Protein AF-A0A024ULB9-F1 (afdb_monomer_lite)

pLDDT: mean 91.47, std 8.21, range [58.19, 98.38]

Sequence (160 aa):
MYHADKFHLVDGYAPFCKHLFIPNFVGAKLSTAAITNSNRKHLITEYVARTPTELPVLVRYFPVEKVQPQVAAYLDVILYSRTQIQLENAATGKPAEYNETAPWGIIYVKAQDVDYELPMDPITILRNGLGKEEGGSGVPVDKEAYHRSVEYWAHHAVLQ

Structure (mmCIF, N/CA/C/O backbone):
data_AF-A0A024ULB9-F1
#
_entry.id   AF-A0A024ULB9-F1
#
loop_
_atom_site.group_PDB
_atom_site.id
_atom_site.type_symbol
_atom_site.label_atom_id
_atom_site.label_alt_id
_atom_site.label_comp_id
_atom_site.label_asym_id
_atom_site.label_entity_id
_atom_site.label_seq_id
_atom_site.pdbx_PDB_ins_code
_atom_site.Cartn_x
_atom_site.Cartn_y
_atom_site.Cartn_z
_atom_site.occupancy
_atom_site.B_iso_or_equiv
_atom_site.auth_seq_id
_atom_site.auth_comp_id
_atom_site.auth_asym_id
_atom_site.auth_atom_id
_atom_site.pdbx_PDB_model_num
ATOM 1 N N . MET A 1 1 ? 3.938 -23.194 -6.826 1.00 58.53 1 MET A N 1
ATOM 2 C CA . MET A 1 1 ? 2.553 -22.669 -6.859 1.00 58.53 1 MET A CA 1
ATOM 3 C C . MET A 1 1 ? 2.243 -21.999 -8.193 1.00 58.53 1 MET A C 1
ATOM 5 O O . MET A 1 1 ? 1.305 -22.442 -8.833 1.00 58.53 1 MET A O 1
ATOM 9 N N . TYR A 1 2 ? 3.053 -21.037 -8.653 1.00 61.28 2 TYR A N 1
ATOM 10 C CA . TYR A 1 2 ? 2.912 -20.422 -9.986 1.00 61.28 2 TYR A CA 1
ATOM 11 C C . TYR A 1 2 ? 3.103 -21.417 -11.149 1.00 61.28 2 TYR A C 1
ATOM 13 O O . TYR A 1 2 ? 2.227 -21.551 -11.985 1.00 61.28 2 TYR A O 1
ATOM 21 N N . HIS A 1 3 ? 4.163 -22.237 -11.126 1.00 64.56 3 HIS A N 1
ATOM 22 C CA . HIS A 1 3 ? 4.405 -23.291 -12.135 1.00 64.56 3 HIS A CA 1
ATOM 23 C C . HIS A 1 3 ? 3.358 -24.422 -12.182 1.00 64.56 3 HIS A C 1
ATOM 25 O O . HIS A 1 3 ? 3.491 -25.335 -12.986 1.00 64.56 3 HIS A O 1
ATOM 31 N N . ALA A 1 4 ? 2.359 -24.403 -11.295 1.00 69.69 4 ALA A N 1
ATOM 32 C CA . ALA A 1 4 ? 1.248 -25.353 -11.303 1.00 69.69 4 ALA A CA 1
ATOM 33 C C . ALA A 1 4 ? -0.033 -24.742 -11.910 1.00 69.69 4 ALA A C 1
ATOM 35 O O . ALA A 1 4 ? -1.110 -25.279 -11.671 1.00 69.69 4 ALA A O 1
ATOM 36 N N . ASP A 1 5 ? 0.082 -23.593 -12.593 1.00 71.19 5 ASP A N 1
ATOM 37 C CA . ASP A 1 5 ? -1.000 -22.813 -13.219 1.00 71.19 5 ASP A CA 1
ATOM 38 C C . ASP A 1 5 ? -2.172 -22.466 -12.287 1.00 71.19 5 ASP A C 1
ATOM 40 O O . ASP A 1 5 ? -3.293 -22.227 -12.722 1.00 71.19 5 ASP A O 1
ATOM 44 N N . LYS A 1 6 ? -1.918 -22.417 -10.973 1.00 80.50 6 LYS A N 1
ATOM 45 C CA . LYS A 1 6 ? -2.942 -22.081 -9.970 1.00 80.50 6 LYS A CA 1
ATOM 46 C C . LYS A 1 6 ? -3.132 -20.580 -9.758 1.00 80.50 6 LYS A C 1
ATOM 48 O O . LYS A 1 6 ? -4.144 -20.184 -9.196 1.00 80.50 6 LYS A O 1
ATOM 53 N N . PHE A 1 7 ? -2.148 -19.770 -10.141 1.00 86.81 7 PHE A N 1
ATOM 54 C CA . PHE A 1 7 ? -2.133 -18.325 -9.920 1.00 86.81 7 PHE A CA 1
ATOM 55 C C . PHE A 1 7 ? -1.531 -17.641 -11.144 1.00 86.81 7 PHE A C 1
ATOM 57 O O . PHE A 1 7 ? -0.575 -18.158 -11.724 1.00 86.81 7 PHE A O 1
ATOM 64 N N . HIS A 1 8 ? -2.065 -16.479 -11.510 1.00 90.38 8 HIS A N 1
ATOM 65 C CA . HIS A 1 8 ? -1.681 -15.754 -12.719 1.00 90.38 8 HIS A CA 1
ATOM 66 C C . HIS A 1 8 ? -1.163 -14.359 -12.377 1.00 90.38 8 HIS A C 1
ATOM 68 O O . HIS A 1 8 ? -1.547 -13.779 -11.362 1.00 90.38 8 HIS A O 1
ATOM 74 N N . LEU A 1 9 ? -0.291 -13.827 -13.237 1.00 93.88 9 LEU A N 1
ATOM 75 C CA . LEU A 1 9 ? 0.126 -12.432 -13.144 1.00 93.88 9 LEU A CA 1
ATOM 76 C C . LEU A 1 9 ? -1.036 -11.530 -13.555 1.00 93.88 9 LEU A C 1
ATOM 78 O O . LEU A 1 9 ? -1.585 -11.683 -14.645 1.00 93.88 9 LEU A O 1
ATOM 82 N N . VAL A 1 10 ? -1.370 -10.586 -12.685 1.00 95.69 10 VAL A N 1
ATOM 83 C CA . VAL A 1 10 ? -2.356 -9.534 -12.931 1.00 95.69 10 VAL A CA 1
ATOM 84 C C . VAL A 1 10 ? -1.616 -8.244 -13.270 1.00 95.69 10 VAL A C 1
ATOM 86 O O . VAL A 1 10 ? -0.547 -7.969 -12.719 1.00 95.69 10 VAL A O 1
ATOM 89 N N . ASP A 1 11 ? -2.157 -7.467 -14.203 1.00 94.38 11 ASP A N 1
ATOM 90 C CA . ASP A 1 11 ? -1.590 -6.175 -14.587 1.00 94.38 11 ASP A CA 1
ATOM 91 C C . ASP A 1 11 ? -1.682 -5.181 -13.425 1.00 94.38 11 ASP A C 1
ATOM 93 O O . ASP A 1 11 ? -2.751 -5.004 -12.847 1.00 94.38 11 ASP A O 1
ATOM 97 N N . GLY A 1 12 ? -0.558 -4.543 -13.091 1.00 89.19 12 GLY A N 1
ATOM 98 C CA . GLY A 1 12 ? -0.535 -3.409 -12.172 1.00 89.19 12 GLY A CA 1
ATOM 99 C C . GLY A 1 12 ? -0.717 -2.078 -12.903 1.00 89.19 12 GLY A C 1
ATOM 100 O O . GLY A 1 12 ? -1.066 -2.018 -14.082 1.00 89.19 12 GLY A O 1
ATOM 101 N N . TYR A 1 13 ? -0.392 -0.984 -12.216 1.00 80.44 13 TYR A N 1
ATOM 102 C CA . TYR A 1 13 ? -0.595 0.383 -12.721 1.00 80.44 13 TYR A CA 1
ATOM 103 C C . TYR A 1 13 ? 0.219 0.761 -13.980 1.00 80.44 13 TYR A C 1
ATOM 105 O O . TYR A 1 13 ? -0.033 1.802 -14.588 1.00 80.44 13 TYR A O 1
ATOM 113 N N . ALA A 1 14 ? 1.227 -0.032 -14.353 1.00 82.31 14 ALA A N 1
ATOM 114 C CA . ALA A 1 14 ? 2.098 0.216 -15.499 1.00 82.31 14 ALA A CA 1
ATOM 115 C C . ALA A 1 14 ? 2.537 -1.107 -16.153 1.00 82.31 14 ALA A C 1
ATOM 117 O O . ALA A 1 14 ? 2.581 -2.131 -15.471 1.00 82.31 14 ALA A O 1
ATOM 118 N N . PRO A 1 15 ? 2.956 -1.115 -17.436 1.00 89.69 15 PRO A N 1
ATOM 119 C CA . PRO A 1 15 ? 3.352 -2.348 -18.133 1.00 89.69 15 PRO A CA 1
ATOM 120 C C . PRO A 1 15 ? 4.481 -3.137 -17.452 1.00 89.69 15 PRO A C 1
ATOM 122 O O . PRO A 1 15 ? 4.564 -4.356 -17.598 1.00 89.69 15 PRO A O 1
ATOM 125 N N . PHE A 1 16 ? 5.347 -2.446 -16.706 1.00 89.88 16 PHE A N 1
ATOM 126 C CA . PHE A 1 16 ? 6.455 -3.036 -15.958 1.00 89.88 16 PHE A CA 1
ATOM 127 C C . PHE A 1 16 ? 6.074 -3.510 -14.551 1.00 89.88 16 PHE A C 1
ATOM 129 O O . PHE A 1 16 ? 6.975 -3.946 -13.842 1.00 89.88 16 PHE A O 1
ATOM 136 N N . CYS A 1 17 ? 4.811 -3.392 -14.133 1.00 91.88 17 CYS A N 1
ATOM 137 C CA . CYS A 1 17 ? 4.314 -3.765 -12.811 1.00 91.88 17 CYS A CA 1
ATOM 138 C C . CYS A 1 17 ? 3.290 -4.900 -12.939 1.00 91.88 17 CYS A C 1
ATOM 140 O O . CYS A 1 17 ? 2.360 -4.815 -13.746 1.00 91.88 17 CYS A O 1
ATOM 142 N N . LYS A 1 18 ? 3.464 -5.964 -12.153 1.00 95.56 18 LYS A N 1
ATOM 143 C CA . LYS A 1 18 ? 2.529 -7.090 -12.052 1.00 95.56 18 LYS A CA 1
ATOM 144 C C . LYS A 1 18 ? 2.244 -7.421 -10.598 1.00 95.56 18 LYS A C 1
ATOM 146 O O . LYS A 1 18 ? 3.080 -7.186 -9.731 1.00 95.56 18 LYS A O 1
ATOM 151 N N . HIS A 1 19 ? 1.100 -8.044 -10.376 1.00 96.75 19 HIS A N 1
ATOM 152 C CA . HIS A 1 19 ? 0.691 -8.577 -9.086 1.00 96.75 19 HIS A CA 1
ATOM 153 C C . HIS A 1 19 ? 0.521 -10.088 -9.178 1.00 96.75 19 HIS A C 1
ATOM 155 O O . HIS A 1 19 ? 0.086 -10.622 -10.202 1.00 96.75 19 HIS A O 1
ATOM 161 N N . LEU A 1 20 ? 0.859 -10.778 -8.097 1.00 96.50 20 LEU A N 1
ATOM 162 C CA . LEU A 1 20 ? 0.579 -12.192 -7.913 1.00 96.50 20 LEU A CA 1
ATOM 163 C C . LEU A 1 20 ? -0.075 -12.381 -6.541 1.00 96.50 20 LEU A C 1
ATOM 165 O O . LEU A 1 20 ? 0.581 -12.224 -5.512 1.00 96.50 20 LEU A O 1
ATOM 169 N N . PHE A 1 21 ? -1.355 -12.750 -6.538 1.00 96.69 21 PHE A N 1
ATOM 170 C CA . PHE A 1 21 ? -2.128 -12.990 -5.320 1.00 96.69 21 PHE A CA 1
ATOM 171 C C . PHE A 1 21 ? -2.071 -14.470 -4.946 1.00 96.69 21 PHE A C 1
ATOM 173 O O . PHE A 1 21 ? -2.478 -15.332 -5.724 1.00 96.69 21 PHE A O 1
ATOM 180 N N . ILE A 1 22 ? -1.543 -14.778 -3.762 1.00 96.06 22 ILE A N 1
ATOM 181 C CA . ILE A 1 22 ? -1.375 -16.157 -3.278 1.00 96.06 22 ILE A CA 1
ATOM 182 C C . ILE A 1 22 ? -1.840 -16.297 -1.827 1.00 96.06 22 ILE A C 1
ATOM 184 O O . ILE A 1 22 ? -1.773 -15.323 -1.081 1.00 96.06 22 ILE A O 1
ATOM 188 N N . PRO A 1 23 ? -2.269 -17.494 -1.382 1.00 96.94 23 PRO A N 1
ATOM 189 C CA . PRO A 1 23 ? -2.572 -17.740 0.021 1.00 96.94 23 PRO A CA 1
ATOM 190 C C . PRO A 1 23 ? -1.392 -17.385 0.923 1.00 96.94 23 PRO A C 1
ATOM 192 O O . PRO A 1 23 ? -0.235 -17.677 0.604 1.00 96.94 23 PRO A O 1
ATOM 195 N N . ASN A 1 24 ? -1.687 -16.791 2.073 1.00 97.38 24 ASN A N 1
ATOM 196 C CA . ASN A 1 24 ? -0.680 -16.412 3.050 1.00 97.38 24 ASN A CA 1
ATOM 197 C C . ASN A 1 24 ? -0.107 -17.633 3.776 1.00 97.38 24 ASN A C 1
ATOM 199 O O . ASN A 1 24 ? -0.620 -18.090 4.795 1.00 97.38 24 ASN A O 1
ATOM 203 N N . PHE A 1 25 ? 1.002 -18.148 3.254 1.00 96.31 25 PHE A N 1
ATOM 204 C CA . PHE A 1 25 ? 1.691 -19.318 3.797 1.00 96.31 25 PHE A CA 1
ATOM 205 C C . PHE A 1 25 ? 2.707 -18.985 4.902 1.00 96.31 25 PHE A C 1
ATOM 207 O O . PHE A 1 25 ? 3.283 -19.898 5.487 1.00 96.31 25 PHE A O 1
ATOM 214 N N . VAL A 1 26 ? 2.946 -17.699 5.186 1.00 97.38 26 VAL A N 1
ATOM 215 C CA . VAL A 1 26 ? 3.936 -17.246 6.185 1.00 97.38 26 VAL A CA 1
ATOM 216 C C . VAL A 1 26 ? 3.298 -16.714 7.468 1.00 97.38 26 VAL A C 1
ATOM 218 O O . VAL A 1 26 ? 4.009 -16.344 8.398 1.00 97.38 26 VAL A O 1
ATOM 221 N N . GLY A 1 27 ? 1.966 -16.645 7.531 1.00 97.44 27 GLY A N 1
ATOM 222 C CA . GLY A 1 27 ? 1.257 -16.069 8.674 1.00 97.44 27 GLY A CA 1
ATOM 223 C C . GLY A 1 27 ? 1.474 -14.560 8.821 1.00 97.44 27 GLY A C 1
ATOM 224 O O . GLY A 1 27 ? 1.399 -14.036 9.934 1.00 97.44 27 GLY A O 1
ATOM 225 N N . ALA A 1 28 ? 1.752 -13.852 7.717 1.00 97.69 28 ALA A N 1
ATOM 226 C CA . ALA A 1 28 ? 1.887 -12.399 7.731 1.00 97.69 28 ALA A CA 1
ATOM 227 C C . ALA A 1 28 ? 0.584 -11.753 8.215 1.00 97.69 28 ALA A C 1
ATOM 229 O O . ALA A 1 28 ? -0.515 -12.221 7.904 1.00 97.69 28 ALA A O 1
ATOM 230 N N . LYS A 1 29 ? 0.698 -10.682 8.994 1.00 97.50 29 LYS A N 1
ATOM 231 C CA . LYS A 1 29 ? -0.470 -10.000 9.542 1.00 97.50 29 LYS A CA 1
ATOM 232 C C . LYS A 1 29 ? -0.890 -8.830 8.662 1.00 97.50 29 LYS A C 1
ATOM 234 O O . LYS A 1 29 ? -0.056 -8.237 7.984 1.00 97.50 29 LYS A O 1
ATOM 239 N N . LEU A 1 30 ? -2.175 -8.498 8.702 1.00 96.94 30 LEU A N 1
ATOM 240 C CA . LEU A 1 30 ? -2.731 -7.339 8.014 1.00 96.94 30 LEU A CA 1
ATOM 241 C C . LEU A 1 30 ? -2.006 -6.059 8.427 1.00 96.94 30 LEU A C 1
ATOM 243 O O . LEU A 1 30 ? -1.741 -5.835 9.607 1.00 96.94 30 LEU A O 1
ATOM 247 N N . SER A 1 31 ? -1.755 -5.194 7.449 1.00 93.50 31 SER A N 1
ATOM 248 C CA . SER A 1 31 ? -1.224 -3.843 7.662 1.00 93.50 31 SER A CA 1
ATOM 249 C C . SER A 1 31 ? -2.318 -2.780 7.782 1.00 93.50 31 SER A C 1
ATOM 251 O O . SER A 1 31 ? -2.020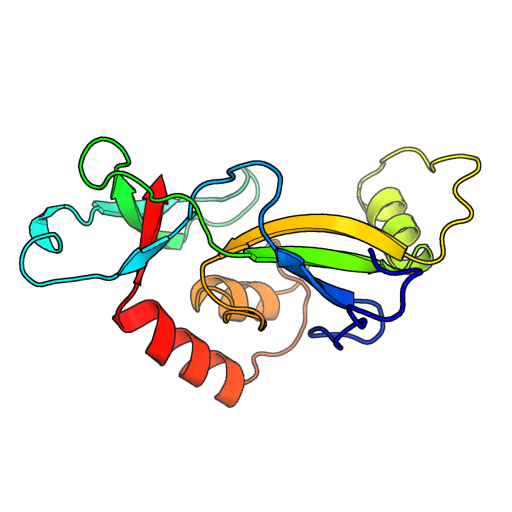 -1.599 7.942 1.00 93.50 31 SER A O 1
ATOM 253 N N . THR A 1 32 ? -3.591 -3.175 7.698 1.00 95.75 32 THR A N 1
ATOM 254 C CA . THR A 1 32 ? -4.742 -2.276 7.825 1.00 95.75 32 THR A CA 1
ATOM 255 C C . THR A 1 32 ? -5.835 -2.917 8.671 1.00 95.75 32 THR A C 1
ATOM 257 O O . THR A 1 32 ? -5.933 -4.141 8.747 1.00 95.75 32 THR A O 1
ATOM 260 N N . ALA A 1 33 ? -6.666 -2.088 9.295 1.00 96.62 33 ALA A N 1
ATOM 261 C CA . ALA A 1 33 ? -7.880 -2.514 9.977 1.00 96.62 33 ALA A CA 1
ATOM 262 C C . ALA A 1 33 ? -9.070 -1.655 9.538 1.00 96.62 33 ALA A C 1
ATOM 264 O O . ALA A 1 33 ? -8.926 -0.463 9.247 1.00 96.62 33 ALA A O 1
ATOM 265 N N . ALA A 1 34 ? -10.260 -2.256 9.538 1.00 97.00 34 ALA A N 1
ATOM 266 C CA . ALA A 1 34 ? -11.500 -1.529 9.310 1.00 97.00 34 ALA A CA 1
ATOM 267 C C . ALA A 1 34 ? -11.768 -0.542 10.459 1.00 97.00 34 ALA A C 1
ATOM 269 O O . ALA A 1 34 ? -11.573 -0.853 11.638 1.00 97.00 34 ALA A O 1
ATOM 270 N N . ILE A 1 35 ? -12.255 0.648 10.122 1.00 98.06 35 ILE A N 1
ATOM 271 C CA . ILE A 1 35 ? -12.697 1.662 11.075 1.00 98.06 35 ILE A CA 1
ATOM 272 C C . ILE A 1 35 ? -14.140 1.349 11.463 1.00 98.06 35 ILE A C 1
ATOM 274 O O . ILE A 1 35 ? -15.059 1.411 10.648 1.00 98.06 35 ILE A O 1
ATOM 278 N N . THR A 1 36 ? -14.352 1.072 12.741 1.00 97.88 36 THR A N 1
ATOM 279 C CA . THR A 1 36 ? -15.649 0.757 13.337 1.00 97.88 36 THR A CA 1
ATOM 280 C C . THR A 1 36 ? -15.977 1.755 14.446 1.00 97.88 36 THR A C 1
ATOM 282 O O . THR A 1 36 ? -15.121 2.501 14.923 1.00 97.88 36 THR A O 1
ATOM 285 N N . ASN A 1 37 ? -17.228 1.770 14.909 1.00 97.94 37 ASN A N 1
ATOM 286 C CA . ASN A 1 37 ? -17.622 2.640 16.023 1.00 97.94 37 ASN A CA 1
ATOM 287 C C . ASN A 1 37 ? -16.855 2.335 17.321 1.00 97.94 37 ASN A C 1
ATOM 289 O O . ASN A 1 37 ? -16.619 3.244 18.113 1.00 97.94 37 ASN A O 1
ATOM 293 N N . SER A 1 38 ? -16.444 1.082 17.541 1.00 97.31 38 SER A N 1
ATOM 294 C CA . SER A 1 38 ? -15.734 0.691 18.762 1.00 97.31 38 SER A CA 1
ATOM 295 C C . SER A 1 38 ? -14.260 1.094 18.750 1.00 97.31 38 SER A C 1
ATOM 297 O O . SER A 1 38 ? -13.728 1.435 19.809 1.00 97.31 38 SER A O 1
ATOM 299 N N . ASN A 1 39 ? -13.608 1.089 17.580 1.00 97.81 39 ASN A N 1
ATOM 300 C CA . ASN A 1 39 ? -12.176 1.371 17.473 1.00 97.81 39 ASN A CA 1
ATOM 301 C C . ASN A 1 39 ? -11.847 2.799 17.017 1.00 97.81 39 ASN A C 1
ATOM 303 O O . ASN A 1 39 ? -10.747 3.247 17.311 1.00 97.81 39 ASN A O 1
ATOM 307 N N . ARG A 1 40 ? -12.773 3.551 16.397 1.00 97.88 40 ARG A N 1
ATOM 308 C CA . ARG A 1 40 ? -12.520 4.901 15.841 1.00 97.88 40 ARG A CA 1
ATOM 309 C C . ARG A 1 40 ? -11.800 5.851 16.803 1.00 97.88 40 ARG A C 1
ATOM 311 O O . ARG A 1 40 ? -10.974 6.642 16.366 1.00 97.88 40 ARG A O 1
ATOM 318 N N . LYS A 1 41 ? -12.081 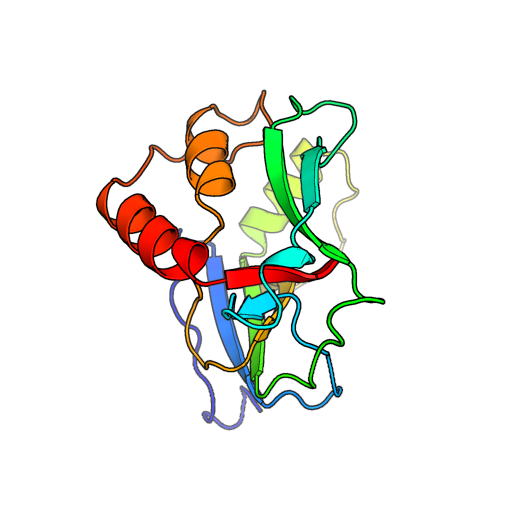5.750 18.105 1.00 97.88 41 LYS A N 1
ATOM 319 C CA . LYS A 1 41 ? -11.436 6.525 19.182 1.00 97.88 41 LYS A CA 1
ATOM 320 C C . LYS A 1 41 ? -9.919 6.309 19.318 1.00 97.88 41 LYS A C 1
ATOM 322 O O . LYS A 1 41 ? -9.275 7.051 20.045 1.00 97.88 41 LYS A O 1
ATOM 327 N N . HIS A 1 42 ? -9.373 5.270 18.690 1.00 98.25 42 HIS A N 1
ATOM 328 C CA . HIS A 1 42 ? -7.951 4.934 18.697 1.00 98.25 42 HIS A CA 1
ATOM 329 C C . HIS A 1 42 ? -7.204 5.444 17.463 1.00 98.25 42 HIS A C 1
ATOM 331 O O . HIS A 1 42 ? -5.999 5.235 17.386 1.00 98.25 42 HIS A O 1
ATOM 337 N N . LEU A 1 43 ? -7.888 6.078 16.503 1.00 98.25 43 LEU A N 1
ATOM 338 C CA . LEU A 1 43 ? -7.211 6.693 15.365 1.00 98.25 43 LEU A CA 1
ATOM 339 C C . LEU A 1 43 ? -6.312 7.830 15.847 1.00 98.25 43 LEU A C 1
ATOM 341 O O . LEU A 1 43 ? -6.770 8.741 16.537 1.00 98.25 43 LEU A O 1
ATOM 345 N N . ILE A 1 44 ? -5.057 7.781 15.424 1.00 98.31 44 ILE A N 1
ATOM 346 C CA . ILE A 1 44 ? -4.099 8.871 15.549 1.00 98.31 44 ILE A CA 1
ATOM 347 C C . ILE A 1 44 ? -4.015 9.590 14.206 1.00 98.31 44 ILE A C 1
ATOM 349 O O . ILE A 1 44 ? -4.132 8.963 13.152 1.00 98.31 44 ILE A O 1
ATOM 353 N N . THR A 1 45 ? -3.841 10.910 14.250 1.00 98.19 45 THR A N 1
ATOM 354 C CA . THR A 1 45 ? -3.628 11.760 13.075 1.00 98.19 45 THR A CA 1
ATOM 355 C C . THR A 1 45 ? -2.385 12.606 13.273 1.00 98.19 45 THR A C 1
ATOM 357 O O . THR A 1 45 ? -2.320 13.361 14.243 1.00 98.19 45 THR A O 1
ATOM 360 N N . GLU A 1 46 ? -1.432 12.515 12.353 1.00 97.38 46 GLU A N 1
ATOM 361 C CA . GLU A 1 46 ? -0.132 13.186 12.453 1.00 97.38 46 GLU A CA 1
ATOM 362 C C . GLU A 1 46 ? 0.379 13.590 11.068 1.00 97.38 46 GLU A C 1
ATOM 364 O O . GLU A 1 46 ? -0.102 13.093 10.051 1.00 97.38 46 GLU A O 1
ATOM 369 N N . TYR A 1 47 ? 1.359 14.493 11.027 1.00 97.69 47 TYR A N 1
ATOM 370 C CA . TYR A 1 47 ? 2.116 14.782 9.812 1.00 97.69 47 TYR A CA 1
ATOM 371 C C . TYR A 1 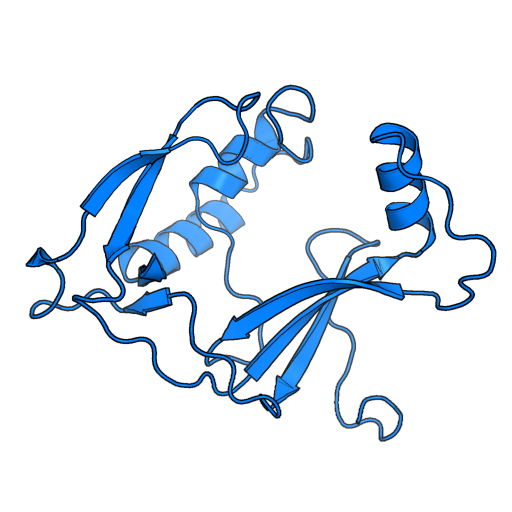47 ? 3.376 13.920 9.785 1.00 97.69 47 TYR A C 1
ATOM 373 O O . TYR A 1 47 ? 4.235 14.062 10.653 1.00 97.69 47 TYR A O 1
ATOM 381 N N . VAL A 1 48 ? 3.488 13.037 8.791 1.00 95.19 48 VAL A N 1
ATOM 382 C CA . VAL A 1 48 ? 4.587 12.066 8.681 1.00 95.19 48 VAL A CA 1
ATOM 383 C C . VAL A 1 48 ? 5.213 12.139 7.292 1.00 95.19 48 VAL A C 1
ATOM 385 O O . VAL A 1 48 ? 4.506 12.199 6.286 1.00 95.19 48 VAL A O 1
ATOM 388 N N . ALA A 1 49 ? 6.545 12.119 7.237 1.00 93.25 49 ALA A N 1
ATOM 389 C CA . ALA A 1 49 ? 7.313 11.939 6.008 1.00 93.25 49 ALA A CA 1
ATOM 390 C C . ALA A 1 49 ? 7.812 10.488 5.919 1.00 93.25 49 ALA A C 1
ATOM 392 O O . ALA A 1 49 ? 8.228 9.915 6.927 1.00 93.25 49 ALA A O 1
ATOM 393 N N . ARG A 1 50 ? 7.781 9.877 4.725 1.00 89.50 50 ARG A N 1
ATOM 394 C CA . ARG A 1 50 ? 8.263 8.490 4.533 1.00 89.50 50 ARG A CA 1
ATOM 395 C C . ARG A 1 50 ? 9.787 8.406 4.552 1.00 89.50 50 ARG A C 1
ATOM 397 O O . ARG A 1 50 ? 10.349 7.386 4.938 1.00 89.50 50 ARG A O 1
ATOM 404 N N . THR A 1 51 ? 10.442 9.476 4.115 1.00 87.31 51 THR A N 1
ATOM 405 C CA . THR A 1 51 ? 11.893 9.654 4.136 1.00 87.31 51 THR A CA 1
ATOM 406 C C . THR A 1 51 ? 12.208 11.082 4.597 1.00 87.31 51 THR A C 1
ATOM 408 O O . THR A 1 51 ? 11.343 11.953 4.496 1.00 87.31 51 THR A O 1
ATOM 411 N N . PRO A 1 52 ? 13.437 11.372 5.062 1.00 90.19 52 PRO A N 1
ATOM 412 C CA .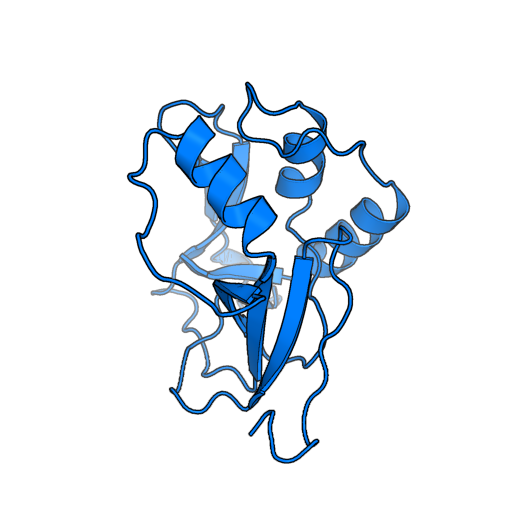 PRO A 1 52 ? 13.821 12.729 5.464 1.00 90.19 52 PRO A CA 1
ATOM 413 C C . PRO A 1 52 ? 13.778 13.775 4.340 1.00 90.19 52 PRO A C 1
ATOM 415 O O . PRO A 1 52 ? 13.833 14.967 4.625 1.00 90.19 52 PRO A O 1
ATOM 418 N N . THR A 1 53 ? 13.742 13.343 3.076 1.00 85.75 53 THR A N 1
ATOM 419 C CA . THR A 1 53 ? 13.762 14.225 1.901 1.00 85.75 53 THR A CA 1
ATOM 420 C C . THR A 1 53 ? 12.368 14.536 1.362 1.00 85.75 53 THR A C 1
ATOM 422 O O . THR A 1 53 ? 12.242 15.406 0.513 1.00 85.75 53 THR A O 1
ATOM 425 N N . GLU A 1 54 ? 11.331 13.827 1.815 1.00 89.94 54 GLU A N 1
ATOM 426 C CA . GLU A 1 54 ? 9.952 14.045 1.374 1.00 89.94 54 GLU A CA 1
ATOM 427 C C . GLU A 1 54 ? 9.206 15.020 2.290 1.00 89.94 54 GLU A C 1
ATOM 429 O O . GLU A 1 54 ? 9.417 15.048 3.505 1.00 89.94 54 GLU A O 1
ATOM 434 N N . LEU A 1 55 ? 8.267 15.781 1.718 1.00 92.75 55 LEU A N 1
ATOM 435 C CA . LEU A 1 55 ? 7.359 16.617 2.499 1.00 92.75 55 LEU A CA 1
ATOM 436 C C . LEU A 1 55 ? 6.475 15.754 3.421 1.00 92.75 55 LEU A C 1
ATOM 438 O O . LEU A 1 55 ? 5.909 14.750 2.970 1.00 92.75 55 LEU A O 1
ATOM 442 N N . PRO A 1 56 ? 6.301 16.138 4.700 1.00 95.81 56 PRO A N 1
ATOM 443 C CA . PRO A 1 56 ? 5.398 15.433 5.591 1.00 95.81 56 PRO A CA 1
ATOM 444 C C . PRO A 1 56 ? 3.945 15.680 5.184 1.00 95.81 56 PRO A C 1
ATOM 446 O O . PRO A 1 56 ? 3.547 16.795 4.847 1.00 95.81 56 PRO A O 1
ATOM 449 N N . VAL A 1 57 ? 3.131 14.633 5.264 1.00 96.25 57 VAL A N 1
ATOM 450 C CA . VAL A 1 57 ? 1.717 14.660 4.878 1.00 96.25 57 VAL A CA 1
ATOM 451 C C . VAL A 1 57 ? 0.838 14.218 6.036 1.00 96.25 57 VAL A C 1
ATOM 453 O O . VAL A 1 57 ? 1.276 13.444 6.887 1.00 96.25 57 VAL A O 1
ATOM 456 N N . LEU A 1 58 ? -0.408 14.696 6.065 1.00 97.62 58 LEU A N 1
ATOM 457 C CA . LEU A 1 58 ? -1.383 14.244 7.051 1.00 97.62 58 LEU A CA 1
ATOM 458 C C . LEU A 1 58 ? -1.690 12.759 6.817 1.00 97.62 58 LEU A C 1
ATOM 460 O O . LEU A 1 58 ? -2.185 12.383 5.755 1.00 97.62 58 LEU A O 1
ATOM 464 N N . VAL A 1 59 ? -1.433 11.936 7.827 1.00 96.81 59 VAL A N 1
ATOM 465 C CA . VAL A 1 59 ? -1.767 10.511 7.851 1.00 96.81 59 VAL A CA 1
ATOM 466 C C . VAL A 1 59 ? -2.732 10.214 8.989 1.00 96.81 59 VAL A C 1
ATOM 468 O O . VAL A 1 59 ? -2.856 10.986 9.943 1.00 96.81 59 VAL A O 1
ATOM 471 N N . ARG A 1 60 ? -3.408 9.066 8.898 1.00 97.38 60 ARG A N 1
ATOM 472 C CA . ARG A 1 60 ? -4.156 8.490 10.014 1.00 97.38 60 ARG A CA 1
ATOM 473 C C . ARG A 1 60 ? -3.890 7.002 10.145 1.00 97.38 60 ARG A C 1
ATOM 475 O O . ARG A 1 60 ? -3.846 6.294 9.139 1.00 97.38 60 ARG A O 1
ATOM 482 N N . TYR A 1 61 ? -3.767 6.526 11.372 1.00 97.81 61 TYR A N 1
ATOM 483 C CA . TYR A 1 61 ? -3.448 5.129 11.639 1.00 97.81 61 TYR A CA 1
ATOM 484 C C . TYR A 1 61 ? -3.990 4.677 12.995 1.00 97.81 61 TYR A C 1
ATOM 486 O O . TYR A 1 61 ? -4.368 5.488 13.842 1.00 97.81 61 TYR A O 1
ATOM 494 N N . PHE A 1 62 ? -4.049 3.365 13.184 1.00 98.38 62 PHE A N 1
ATOM 495 C CA . PHE A 1 62 ? -4.262 2.736 14.476 1.00 98.38 62 PHE A CA 1
ATOM 496 C C . PHE A 1 62 ? -2.920 2.282 15.050 1.00 98.38 62 PHE A C 1
ATOM 498 O O . PHE A 1 62 ? -2.205 1.557 14.358 1.00 98.38 62 PHE A O 1
ATOM 505 N N . PRO A 1 63 ? -2.612 2.620 16.310 1.00 97.38 63 PRO A N 1
ATOM 506 C CA . PRO A 1 63 ? -1.493 2.006 17.008 1.00 97.38 63 PRO A CA 1
ATOM 507 C C . PRO A 1 63 ? -1.728 0.503 17.192 1.00 97.38 63 PRO A C 1
ATOM 509 O O . PRO A 1 63 ? -2.812 0.093 17.640 1.00 97.38 63 PRO A O 1
ATOM 512 N N . VAL A 1 64 ? -0.737 -0.329 16.873 1.00 95.50 64 VAL A N 1
ATOM 513 C CA . VAL A 1 64 ? -0.833 -1.798 16.971 1.00 95.50 64 VAL A CA 1
ATOM 514 C C . VAL A 1 64 ? -1.157 -2.293 18.383 1.00 95.50 64 VAL A C 1
ATOM 516 O O . VAL A 1 64 ? -1.800 -3.331 18.546 1.00 95.50 64 VAL A O 1
ATOM 519 N N . GLU A 1 65 ? -0.796 -1.549 19.430 1.00 96.00 65 GLU A N 1
ATOM 520 C CA . GLU A 1 65 ? -1.160 -1.879 20.809 1.00 96.00 65 GLU A CA 1
ATOM 521 C C . GLU A 1 65 ? -2.642 -1.621 21.130 1.00 96.00 65 GLU A C 1
ATOM 523 O O . GLU A 1 65 ? -3.155 -2.149 22.119 1.00 96.00 65 GLU A O 1
ATOM 528 N N . LYS A 1 66 ? -3.347 -0.827 20.311 1.00 97.56 66 LYS A N 1
ATOM 529 C CA . LYS A 1 66 ? -4.785 -0.536 20.458 1.00 97.56 66 LYS A CA 1
ATOM 530 C C . LYS A 1 66 ? -5.655 -1.379 19.536 1.00 97.56 66 LYS A C 1
ATOM 532 O O . LYS A 1 66 ? -6.780 -1.709 19.908 1.00 97.56 66 LYS A O 1
ATOM 537 N N . VAL A 1 67 ? -5.152 -1.726 18.353 1.00 97.12 67 VAL A N 1
ATOM 538 C CA . VAL A 1 67 ? -5.853 -2.563 17.376 1.00 97.12 67 VAL A CA 1
ATOM 539 C C . VAL A 1 67 ? -4.906 -3.660 16.911 1.00 97.12 67 VAL A C 1
ATOM 541 O O . VAL A 1 67 ? -3.968 -3.414 16.164 1.00 97.12 67 VAL A O 1
ATOM 544 N N . GLN A 1 68 ? -5.150 -4.887 17.371 1.00 94.69 68 GLN A N 1
ATOM 545 C CA . GLN A 1 68 ? -4.266 -6.010 17.073 1.00 94.69 68 GLN A CA 1
ATOM 546 C C . GLN A 1 68 ? -4.487 -6.523 15.641 1.00 94.69 68 GLN A C 1
ATOM 548 O O . GLN A 1 68 ? -5.618 -6.895 15.300 1.00 94.69 68 GLN A O 1
ATOM 553 N N . PRO A 1 69 ? -3.430 -6.595 14.811 1.00 95.06 69 PRO A N 1
ATOM 554 C CA . PRO A 1 69 ? -3.539 -7.087 13.446 1.00 95.06 69 PRO A CA 1
ATOM 555 C C . PRO A 1 69 ? -3.869 -8.585 13.425 1.00 95.06 69 PRO A C 1
ATOM 557 O O . PRO A 1 69 ? -3.271 -9.380 14.159 1.00 95.06 69 PRO A O 1
ATOM 560 N N . GLN A 1 70 ? -4.806 -8.969 12.559 1.00 95.12 70 GLN A N 1
ATOM 561 C CA . GLN A 1 70 ? -5.146 -10.370 12.297 1.00 95.12 70 GLN A CA 1
ATOM 562 C C . GLN A 1 70 ? -4.203 -10.966 11.246 1.00 95.12 70 GLN A C 1
ATOM 564 O O . GLN A 1 70 ? -3.548 -10.232 10.504 1.00 95.12 70 GLN A O 1
ATOM 569 N N . VAL A 1 71 ? -4.116 -12.296 11.187 1.00 97.69 71 VAL A N 1
ATOM 570 C CA . VAL A 1 71 ? -3.400 -12.987 10.103 1.00 97.69 71 VAL A CA 1
ATOM 571 C C . VAL A 1 71 ? -4.184 -12.796 8.809 1.00 97.69 71 VAL A C 1
ATOM 573 O O . VAL A 1 71 ? -5.380 -13.065 8.783 1.00 97.69 71 VAL A O 1
ATOM 576 N N . ALA A 1 72 ? -3.505 -12.334 7.762 1.00 97.88 72 ALA A N 1
ATOM 577 C CA . ALA A 1 72 ? -4.128 -12.084 6.469 1.00 97.88 72 ALA A CA 1
ATOM 578 C C . ALA A 1 72 ? -4.434 -13.390 5.723 1.00 97.88 72 ALA A C 1
ATOM 580 O O . ALA A 1 72 ? -3.681 -14.358 5.853 1.00 97.88 72 ALA A O 1
ATOM 581 N N . ALA A 1 73 ? -5.465 -13.406 4.881 1.00 97.56 73 ALA A N 1
ATOM 582 C CA . ALA A 1 73 ? -5.752 -14.559 4.023 1.00 97.56 73 ALA A CA 1
ATOM 583 C C . ALA A 1 73 ? -4.763 -14.713 2.845 1.00 97.56 73 ALA A C 1
ATOM 585 O O . ALA A 1 73 ? -4.390 -15.837 2.493 1.00 97.56 73 ALA A O 1
ATOM 586 N N . TYR A 1 74 ? -4.299 -13.602 2.266 1.00 97.81 74 TYR A N 1
ATOM 587 C CA . TYR A 1 74 ? -3.487 -13.566 1.048 1.00 97.81 74 TYR A CA 1
ATOM 588 C C . TYR A 1 74 ? -2.227 -12.703 1.190 1.00 97.81 74 TYR A C 1
ATOM 590 O O . TYR A 1 74 ? -2.102 -11.843 2.068 1.00 97.81 74 TYR A O 1
ATOM 598 N N . LEU A 1 75 ? -1.291 -12.938 0.274 1.00 97.88 75 LEU A N 1
ATOM 599 C CA . LEU A 1 75 ? -0.177 -12.060 -0.051 1.00 97.88 75 LEU A CA 1
ATOM 600 C C . LEU A 1 75 ? -0.392 -11.530 -1.469 1.00 97.88 75 LEU A C 1
ATOM 602 O O . LEU A 1 75 ? -0.495 -12.318 -2.408 1.00 97.88 75 LEU A O 1
ATOM 606 N N . ASP A 1 76 ? -0.424 -10.212 -1.611 1.00 97.25 76 ASP A N 1
ATOM 607 C CA . ASP A 1 76 ? -0.211 -9.517 -2.876 1.00 97.25 76 ASP A CA 1
ATOM 608 C C . ASP A 1 76 ? 1.299 -9.331 -3.068 1.00 97.25 76 ASP A C 1
ATOM 610 O O . ASP A 1 76 ? 1.951 -8.574 -2.341 1.00 97.25 76 ASP A O 1
ATOM 614 N N . VAL A 1 77 ? 1.869 -10.094 -3.997 1.00 97.06 77 VAL A N 1
ATOM 615 C CA . VAL A 1 77 ? 3.283 -10.025 -4.365 1.00 97.06 77 VAL A CA 1
ATOM 616 C C . VAL A 1 77 ? 3.418 -9.103 -5.569 1.00 97.06 77 VAL A C 1
ATOM 618 O O . VAL A 1 77 ? 3.055 -9.471 -6.688 1.00 97.06 77 VAL A O 1
ATOM 621 N N . ILE A 1 78 ? 3.978 -7.918 -5.337 1.00 94.94 78 ILE A N 1
ATOM 622 C CA . ILE A 1 78 ? 4.175 -6.899 -6.364 1.00 94.94 78 ILE A CA 1
ATOM 623 C C . ILE A 1 78 ? 5.531 -7.121 -7.026 1.00 94.94 78 ILE A C 1
ATOM 625 O O . ILE A 1 78 ? 6.569 -7.259 -6.368 1.00 94.94 78 ILE A O 1
ATOM 629 N N . LEU A 1 79 ? 5.512 -7.153 -8.351 1.00 95.50 79 LEU A N 1
ATOM 630 C CA . LEU A 1 79 ? 6.621 -7.541 -9.200 1.00 95.50 79 LEU A CA 1
ATOM 631 C C . LEU A 1 79 ? 6.933 -6.424 -10.182 1.00 95.50 79 LEU A C 1
ATOM 633 O O . LEU A 1 79 ? 6.047 -5.990 -10.920 1.00 95.50 79 LEU A O 1
ATOM 637 N N . TYR A 1 80 ? 8.198 -6.022 -10.262 1.00 93.38 80 TYR A N 1
ATOM 638 C CA . TYR A 1 80 ? 8.673 -5.169 -11.349 1.00 93.38 80 TYR A CA 1
ATOM 639 C C . TYR A 1 80 ? 9.468 -5.962 -12.369 1.00 93.38 80 TYR A C 1
ATOM 641 O O . TYR A 1 80 ? 10.155 -6.931 -12.039 1.00 93.38 80 TYR A O 1
ATOM 649 N N . SER A 1 81 ? 9.383 -5.535 -13.629 1.00 93.31 81 SER A N 1
ATOM 650 C CA . SER A 1 81 ? 10.238 -6.084 -14.675 1.00 93.31 81 SER A CA 1
ATOM 651 C C . SER A 1 81 ? 11.704 -5.850 -14.313 1.00 93.31 81 SER A C 1
ATOM 653 O O . SER A 1 81 ? 12.064 -4.803 -13.766 1.00 93.31 81 SER A O 1
ATOM 655 N N . ARG A 1 82 ? 12.573 -6.791 -14.680 1.00 92.94 82 ARG A N 1
ATOM 656 C CA . ARG A 1 82 ? 14.023 -6.655 -14.480 1.00 92.94 82 ARG A CA 1
ATOM 657 C C . ARG A 1 82 ? 14.569 -5.327 -15.012 1.00 92.94 82 ARG A C 1
ATOM 659 O O . ARG A 1 82 ? 15.375 -4.687 -14.345 1.00 92.94 82 ARG A O 1
ATOM 666 N N . THR A 1 83 ? 14.115 -4.897 -16.191 1.00 91.69 83 THR A N 1
ATOM 667 C CA . THR A 1 83 ? 14.535 -3.624 -16.796 1.00 91.69 83 THR A CA 1
ATOM 668 C C . THR A 1 83 ? 14.168 -2.432 -15.914 1.00 91.69 83 THR A C 1
ATOM 670 O O . THR A 1 83 ? 15.002 -1.556 -15.710 1.00 91.69 83 THR A O 1
ATOM 673 N N . GLN A 1 84 ? 12.961 -2.412 -15.342 1.00 89.19 84 GLN A N 1
ATOM 674 C CA . GLN A 1 84 ? 12.553 -1.342 -14.430 1.00 89.19 84 GLN A CA 1
ATOM 675 C C . GLN A 1 84 ? 13.412 -1.320 -13.159 1.00 89.19 84 GLN A C 1
ATOM 677 O O . GLN A 1 84 ? 13.888 -0.259 -12.764 1.00 89.19 84 GLN A O 1
ATOM 682 N N . ILE A 1 85 ? 13.670 -2.485 -12.556 1.00 89.50 85 ILE A N 1
ATOM 683 C CA . ILE A 1 85 ? 14.518 -2.596 -11.357 1.00 89.50 85 ILE A CA 1
ATOM 684 C C . ILE A 1 85 ? 15.935 -2.070 -11.642 1.00 89.50 85 ILE A C 1
ATOM 686 O O . ILE A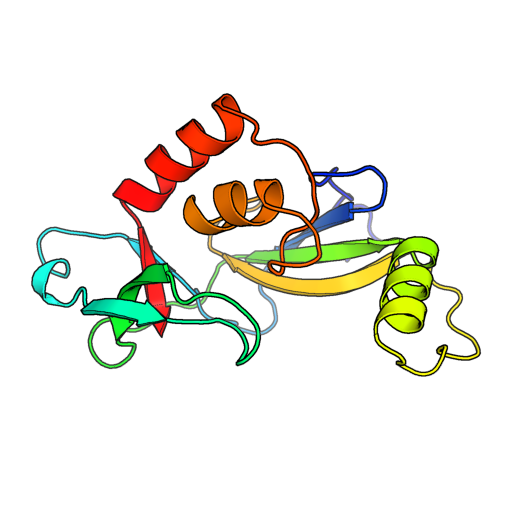 1 85 ? 16.499 -1.329 -10.840 1.00 89.50 85 ILE A O 1
ATOM 690 N N . GLN A 1 86 ? 16.503 -2.395 -12.807 1.00 89.38 86 GLN A N 1
ATOM 691 C CA . GLN A 1 86 ? 17.817 -1.892 -13.224 1.00 89.38 86 GLN A CA 1
ATOM 692 C C . GLN A 1 86 ? 17.843 -0.364 -13.368 1.00 89.38 86 GLN A C 1
ATOM 694 O O . GLN A 1 86 ? 18.808 0.267 -12.936 1.00 89.38 86 GLN A O 1
ATOM 699 N N . LEU A 1 87 ? 16.788 0.237 -13.931 1.00 87.06 87 LEU A N 1
ATOM 700 C CA . LEU A 1 87 ? 16.670 1.693 -14.056 1.00 87.06 87 LEU A CA 1
ATOM 701 C C . LEU A 1 87 ? 16.595 2.380 -12.685 1.00 87.06 87 LEU A C 1
ATOM 703 O O . LEU A 1 87 ? 17.270 3.386 -12.469 1.00 87.06 87 LEU A O 1
ATOM 707 N N . GLU A 1 88 ? 15.817 1.836 -11.747 1.00 83.56 88 GLU A N 1
ATOM 708 C CA . GLU A 1 88 ? 15.700 2.388 -10.390 1.00 83.56 88 GLU A CA 1
ATOM 709 C C . GLU A 1 88 ? 16.990 2.234 -9.583 1.00 83.56 88 GLU A C 1
ATOM 711 O O . GLU A 1 88 ? 17.403 3.164 -8.885 1.00 83.56 88 GLU A O 1
ATOM 716 N N . ASN A 1 89 ? 17.675 1.096 -9.717 1.00 85.88 89 ASN A N 1
ATOM 717 C CA . ASN A 1 89 ? 18.967 0.883 -9.072 1.00 85.88 89 ASN A CA 1
ATOM 718 C C . ASN A 1 89 ? 20.018 1.869 -9.596 1.00 85.88 89 ASN A C 1
ATOM 720 O O . ASN A 1 89 ? 20.703 2.503 -8.795 1.00 85.88 89 ASN A O 1
ATOM 724 N N . ALA A 1 90 ? 20.092 2.070 -10.917 1.00 86.44 90 ALA A N 1
ATOM 725 C CA . ALA A 1 90 ? 21.000 3.045 -11.519 1.00 86.44 90 ALA A CA 1
ATOM 726 C C . ALA A 1 90 ? 20.705 4.481 -11.047 1.00 86.44 90 ALA A C 1
ATOM 728 O O . ALA A 1 90 ? 21.632 5.220 -10.724 1.00 86.44 90 ALA A O 1
ATOM 729 N N . ALA A 1 91 ? 19.426 4.859 -10.946 1.00 81.88 91 ALA A N 1
ATOM 730 C CA . ALA A 1 91 ? 19.013 6.179 -10.465 1.00 81.88 91 ALA A CA 1
ATOM 731 C C . ALA A 1 91 ? 19.305 6.409 -8.969 1.00 81.88 91 ALA A C 1
ATOM 733 O O . ALA A 1 91 ? 19.534 7.543 -8.560 1.00 81.88 91 ALA A O 1
ATOM 734 N N . THR A 1 92 ? 19.312 5.349 -8.155 1.00 77.25 92 THR A N 1
ATOM 735 C CA . THR A 1 92 ? 19.552 5.422 -6.700 1.00 77.25 92 THR A CA 1
ATOM 736 C C . THR A 1 92 ? 20.986 5.070 -6.295 1.00 77.25 92 THR A C 1
ATOM 738 O O . THR A 1 92 ? 21.289 4.989 -5.106 1.00 77.25 92 THR A O 1
ATOM 741 N N . GLY A 1 93 ? 21.880 4.856 -7.266 1.00 81.19 93 GLY A N 1
ATOM 742 C CA . GLY A 1 93 ? 23.279 4.498 -7.020 1.00 81.19 93 GLY A CA 1
ATOM 743 C C . GLY A 1 93 ? 23.469 3.106 -6.409 1.00 81.19 93 GLY A C 1
ATOM 744 O O . GLY A 1 93 ? 24.546 2.803 -5.894 1.00 81.19 93 GLY A O 1
ATOM 745 N N . LYS A 1 94 ? 22.440 2.250 -6.451 1.00 78.62 94 LYS A N 1
ATOM 746 C CA . LYS A 1 94 ? 22.553 0.855 -6.023 1.00 78.62 94 LYS A CA 1
ATOM 747 C C . LYS A 1 94 ? 23.361 0.068 -7.060 1.00 78.62 94 LYS A C 1
ATOM 749 O O . LYS A 1 94 ? 23.167 0.267 -8.262 1.00 78.62 94 LYS A O 1
ATOM 754 N N . PRO A 1 95 ? 24.255 -0.836 -6.628 1.00 75.19 95 PRO A N 1
ATOM 755 C CA . PRO A 1 95 ? 25.032 -1.647 -7.553 1.00 75.19 95 PRO A CA 1
ATOM 756 C C . PRO A 1 95 ? 24.103 -2.513 -8.406 1.00 75.19 95 PRO A C 1
ATOM 758 O O . PRO A 1 95 ? 23.093 -3.027 -7.924 1.00 75.19 95 PRO A O 1
ATOM 761 N N . ALA A 1 96 ? 24.454 -2.683 -9.680 1.00 68.62 96 ALA A N 1
ATOM 762 C CA . ALA A 1 96 ? 23.771 -3.642 -10.532 1.00 68.62 96 ALA A CA 1
ATOM 763 C C . ALA A 1 96 ? 23.957 -5.049 -9.947 1.00 68.62 96 ALA A C 1
ATOM 765 O O . ALA A 1 96 ? 25.085 -5.459 -9.666 1.00 68.62 96 ALA A O 1
ATOM 766 N N . GLU A 1 97 ? 22.867 -5.795 -9.773 1.00 68.50 97 GLU A N 1
ATOM 767 C CA . GLU A 1 97 ? 22.966 -7.222 -9.488 1.00 68.50 97 GLU A CA 1
ATOM 768 C C . GLU A 1 97 ? 23.496 -7.924 -10.738 1.00 68.50 97 GLU A C 1
ATOM 770 O O . GLU A 1 97 ? 22.807 -8.079 -11.751 1.00 68.50 97 GLU A O 1
ATOM 775 N N . TYR A 1 98 ? 24.767 -8.306 -10.682 1.00 58.19 98 TYR A N 1
ATOM 776 C CA . TYR A 1 98 ? 25.403 -9.072 -11.736 1.00 58.19 98 TYR A CA 1
ATOM 777 C C . TYR A 1 98 ? 24.882 -10.508 -11.642 1.00 58.19 98 TYR A C 1
ATOM 779 O O . TYR A 1 98 ? 25.281 -11.239 -10.739 1.00 58.19 98 TYR A O 1
ATOM 787 N N . ASN A 1 99 ? 23.998 -10.880 -12.579 1.00 77.69 99 ASN A N 1
ATOM 788 C CA . ASN A 1 99 ? 23.543 -12.241 -12.934 1.00 77.69 99 ASN A CA 1
ATOM 789 C C . ASN A 1 99 ? 22.061 -12.589 -12.683 1.00 77.69 99 ASN A C 1
ATOM 791 O O . ASN A 1 99 ? 21.697 -13.750 -12.867 1.00 77.69 99 ASN A O 1
ATOM 795 N N . GLU A 1 100 ? 21.179 -11.637 -12.356 1.00 83.50 100 GLU A N 1
ATOM 796 C CA . GLU A 1 100 ? 19.737 -11.942 -12.296 1.00 83.50 100 GLU A CA 1
ATOM 797 C C . GLU A 1 100 ? 19.140 -12.143 -13.709 1.00 83.50 100 GLU A C 1
ATOM 799 O O . GLU A 1 100 ? 19.190 -11.271 -14.589 1.00 83.50 100 GLU A O 1
ATOM 804 N N . THR A 1 101 ? 18.565 -13.325 -13.938 1.00 89.25 101 THR A N 1
ATOM 805 C CA . THR A 1 101 ? 17.980 -13.735 -15.225 1.00 89.25 101 THR A CA 1
ATOM 806 C C . THR A 1 101 ? 16.455 -13.768 -15.209 1.00 89.25 101 THR A C 1
ATOM 808 O O . THR A 1 101 ? 15.846 -13.787 -16.283 1.00 89.25 101 THR A O 1
ATOM 811 N N . ALA A 1 102 ? 15.838 -13.715 -14.028 1.00 91.75 102 ALA A N 1
ATOM 812 C CA . ALA A 1 102 ? 14.401 -13.663 -13.858 1.00 91.75 102 ALA A CA 1
ATOM 813 C C . ALA A 1 102 ? 13.817 -12.433 -14.578 1.00 91.75 102 ALA A C 1
ATOM 815 O O . ALA A 1 102 ? 14.353 -11.325 -14.480 1.00 91.75 102 ALA A O 1
ATOM 816 N N . PRO A 1 103 ? 12.703 -12.595 -15.314 1.00 92.50 103 PRO A N 1
ATOM 817 C CA . PRO A 1 103 ? 12.060 -11.479 -16.005 1.00 92.50 103 PRO A CA 1
ATOM 818 C C . PRO A 1 103 ? 11.403 -10.479 -15.039 1.00 92.50 103 PRO A C 1
ATOM 820 O O . PRO A 1 103 ? 11.218 -9.316 -15.403 1.00 92.50 103 PRO A O 1
ATOM 823 N N . TRP A 1 104 ? 11.084 -10.925 -13.821 1.00 94.81 104 TRP A N 1
ATOM 824 C CA . TRP A 1 104 ? 10.378 -10.180 -12.783 1.00 94.81 104 TRP A CA 1
ATOM 825 C C . TRP A 1 104 ? 11.098 -10.331 -11.442 1.00 94.81 104 TRP A C 1
ATOM 827 O O . TRP A 1 104 ? 11.520 -11.436 -11.105 1.00 94.81 104 TRP A O 1
ATOM 837 N N . GLY A 1 105 ? 11.191 -9.248 -10.674 1.00 94.38 105 GLY A N 1
ATOM 838 C CA . GLY A 1 105 ? 11.692 -9.249 -9.299 1.00 94.38 105 GLY A CA 1
ATOM 839 C C . GLY A 1 105 ? 10.627 -8.753 -8.325 1.00 94.38 105 GLY A C 1
ATOM 840 O O . GLY A 1 105 ? 9.853 -7.854 -8.656 1.00 94.38 105 GLY A O 1
ATOM 841 N N . ILE A 1 106 ? 10.580 -9.344 -7.129 1.00 95.06 106 ILE A N 1
ATOM 842 C CA . ILE A 1 106 ? 9.664 -8.927 -6.059 1.00 95.06 106 ILE A CA 1
ATOM 843 C C . ILE A 1 106 ? 10.163 -7.603 -5.486 1.00 95.06 106 ILE A C 1
ATOM 845 O O . ILE A 1 106 ? 11.261 -7.544 -4.937 1.00 95.06 106 ILE A O 1
ATOM 849 N N . ILE A 1 107 ? 9.348 -6.555 -5.592 1.00 91.50 107 ILE A N 1
ATOM 850 C CA . ILE A 1 107 ? 9.665 -5.227 -5.040 1.00 91.50 107 ILE A CA 1
ATOM 851 C C . ILE A 1 107 ? 8.928 -4.955 -3.732 1.00 91.50 107 ILE A C 1
ATOM 853 O O . ILE A 1 107 ? 9.399 -4.176 -2.905 1.00 91.50 107 ILE A O 1
ATOM 857 N N . TYR A 1 108 ? 7.785 -5.610 -3.523 1.00 92.75 108 TYR A N 1
ATOM 858 C CA . TYR A 1 108 ? 7.000 -5.471 -2.306 1.00 92.75 108 TYR A CA 1
ATOM 859 C C . TYR A 1 108 ? 6.076 -6.673 -2.111 1.00 92.75 108 TYR A C 1
ATOM 861 O O . TYR A 1 108 ? 5.633 -7.291 -3.078 1.00 92.75 108 TYR A O 1
ATOM 869 N N . VAL A 1 109 ? 5.771 -6.994 -0.855 1.00 96.00 109 VAL A N 1
ATOM 870 C CA . VAL A 1 109 ? 4.779 -8.013 -0.500 1.00 96.00 109 VAL A CA 1
ATOM 871 C C . VAL A 1 109 ? 3.827 -7.412 0.519 1.00 96.00 109 VAL A C 1
ATOM 873 O O . VAL A 1 109 ? 4.253 -6.953 1.579 1.00 96.00 109 VAL A O 1
ATOM 876 N N . LYS A 1 110 ? 2.535 -7.431 0.204 1.00 94.81 110 LYS A N 1
ATOM 877 C CA . LYS A 1 110 ? 1.472 -6.894 1.048 1.00 94.81 110 LYS A CA 1
ATOM 878 C C . LYS A 1 110 ? 0.580 -8.022 1.549 1.00 94.81 110 LYS A C 1
ATOM 880 O O . LYS A 1 110 ? 0.010 -8.770 0.765 1.00 94.81 110 LYS A O 1
ATOM 885 N N . ALA A 1 111 ? 0.434 -8.125 2.864 1.00 97.00 111 ALA A N 1
ATOM 886 C CA . ALA A 1 111 ? -0.518 -9.038 3.486 1.00 97.00 111 ALA A CA 1
ATOM 887 C C . ALA A 1 111 ? -1.916 -8.400 3.521 1.00 97.00 111 ALA A C 1
ATOM 889 O O . ALA A 1 111 ? -2.079 -7.284 4.022 1.00 97.00 111 ALA A O 1
ATOM 890 N N . GLN A 1 112 ? -2.915 -9.099 2.981 1.00 96.38 112 GLN A N 1
ATOM 891 C CA . GLN A 1 112 ? -4.286 -8.600 2.831 1.00 96.38 112 GLN A CA 1
ATOM 892 C C . GLN A 1 112 ? -5.322 -9.732 2.814 1.00 96.38 112 GLN A C 1
ATOM 894 O O . GLN A 1 112 ? -4.993 -10.882 2.540 1.00 96.38 112 GLN A O 1
ATOM 899 N N . ASP A 1 113 ? -6.585 -9.411 3.091 1.00 96.12 113 ASP A N 1
ATOM 900 C CA . ASP A 1 113 ? -7.675 -10.403 3.146 1.00 96.12 113 ASP A CA 1
ATOM 901 C C . ASP A 1 113 ? -8.386 -10.638 1.810 1.00 96.12 113 ASP A C 1
ATOM 903 O O . ASP A 1 113 ? -9.331 -11.421 1.737 1.00 96.12 113 ASP A O 1
ATOM 907 N N . VAL A 1 114 ? -7.920 -9.990 0.745 1.00 95.31 114 VAL A N 1
ATOM 908 C CA . VAL A 1 114 ? -8.490 -10.100 -0.601 1.00 95.31 114 VAL A CA 1
ATOM 909 C C . VAL A 1 114 ? -7.432 -10.521 -1.616 1.00 95.31 114 VAL A C 1
ATOM 911 O O . VAL A 1 114 ? -6.241 -10.276 -1.425 1.00 95.31 114 VAL A O 1
ATOM 914 N N . ASP A 1 115 ? -7.869 -11.136 -2.708 1.00 95.00 115 ASP A N 1
ATOM 915 C CA . ASP A 1 115 ? -7.047 -11.672 -3.798 1.00 95.00 115 ASP A CA 1
ATOM 916 C C . ASP A 1 115 ? -6.985 -10.739 -5.022 1.00 95.00 115 ASP A C 1
ATOM 918 O O . ASP A 1 115 ? -6.747 -11.177 -6.146 1.00 95.00 115 ASP A O 1
ATOM 922 N N . TYR A 1 116 ? -7.189 -9.440 -4.799 1.00 94.50 116 TYR A N 1
ATOM 923 C CA . TYR A 1 116 ? -7.093 -8.389 -5.808 1.00 94.50 116 TYR A CA 1
ATOM 924 C C . TYR A 1 116 ? -6.356 -7.162 -5.260 1.00 94.50 116 TYR A C 1
ATOM 926 O O . TYR A 1 116 ? -6.202 -6.997 -4.049 1.00 94.50 116 TYR A O 1
ATOM 934 N N . GLU A 1 117 ? -5.895 -6.276 -6.144 1.00 93.75 117 GLU A N 1
ATOM 935 C CA . GLU A 1 117 ? -5.151 -5.081 -5.739 1.00 93.75 117 GLU A CA 1
ATOM 936 C C . GLU A 1 117 ? -6.052 -4.143 -4.921 1.00 93.75 117 GLU A C 1
ATOM 938 O O . GLU A 1 117 ? -7.065 -3.628 -5.397 1.00 93.75 117 GLU A O 1
ATOM 943 N N . LEU A 1 118 ? -5.672 -3.899 -3.668 1.00 93.88 118 LEU A N 1
ATOM 944 C CA . LEU A 1 118 ? -6.299 -2.865 -2.849 1.00 93.88 118 LEU A CA 1
ATOM 945 C C . LEU A 1 118 ? -5.761 -1.486 -3.250 1.00 93.88 118 LEU A C 1
ATOM 947 O O . LEU A 1 118 ? -4.543 -1.340 -3.387 1.00 93.88 118 LEU A O 1
ATOM 951 N N . PRO A 1 119 ? -6.613 -0.449 -3.338 1.00 93.38 119 PRO A N 1
ATOM 952 C CA . PRO A 1 119 ? -6.182 0.854 -3.818 1.00 93.38 119 PRO A CA 1
ATOM 953 C C . PRO A 1 119 ? -5.120 1.473 -2.901 1.00 93.38 119 PRO A C 1
ATOM 955 O O . PRO A 1 119 ? -5.191 1.379 -1.671 1.00 93.38 119 PRO A O 1
ATOM 958 N N . MET A 1 120 ? -4.152 2.163 -3.506 1.00 90.94 120 MET A N 1
ATOM 959 C CA . MET A 1 120 ? -3.189 3.004 -2.785 1.00 90.94 120 MET A CA 1
ATOM 960 C C . MET A 1 120 ? -3.909 4.024 -1.895 1.00 90.94 120 MET A C 1
ATOM 962 O O . MET A 1 120 ? -5.001 4.462 -2.239 1.00 90.94 120 MET A O 1
ATOM 966 N N . ASP A 1 121 ? -3.300 4.435 -0.781 1.00 93.44 121 ASP A N 1
ATOM 967 C CA . ASP A 1 121 ? -3.806 5.530 0.069 1.00 93.44 121 ASP A CA 1
ATOM 968 C C . ASP A 1 121 ? -3.936 6.834 -0.753 1.00 93.44 121 ASP A C 1
ATOM 970 O O . ASP A 1 121 ? -3.032 7.093 -1.561 1.00 93.44 121 ASP A O 1
ATOM 974 N N . PRO A 1 122 ? -4.992 7.671 -0.610 1.00 95.69 122 PRO A N 1
ATOM 975 C CA . PRO A 1 122 ? -5.225 8.802 -1.513 1.00 95.69 122 PRO A CA 1
ATOM 976 C C . PRO A 1 122 ? -4.033 9.758 -1.600 1.00 95.69 122 PRO A C 1
ATOM 978 O O . PRO A 1 122 ? -3.701 10.254 -2.677 1.00 95.69 122 PRO A O 1
ATOM 981 N N . ILE A 1 123 ? -3.324 9.962 -0.488 1.00 95.12 123 ILE A N 1
ATOM 982 C CA . ILE A 1 123 ? -2.124 10.801 -0.455 1.00 95.12 123 ILE A CA 1
ATOM 983 C C . ILE A 1 123 ? -0.984 10.249 -1.319 1.00 95.12 123 ILE A C 1
ATOM 985 O O . ILE A 1 123 ? -0.210 11.015 -1.886 1.00 95.12 123 ILE A O 1
ATOM 989 N N . THR A 1 124 ? -0.893 8.928 -1.477 1.00 91.94 124 THR A N 1
ATOM 990 C CA . THR A 1 124 ? 0.085 8.301 -2.374 1.00 91.94 124 THR A CA 1
ATOM 991 C C . THR A 1 124 ? -0.241 8.591 -3.833 1.00 91.94 124 THR A C 1
ATOM 993 O O . THR A 1 124 ? 0.670 8.891 -4.601 1.00 91.94 124 THR A O 1
ATOM 996 N N . ILE A 1 125 ? -1.525 8.590 -4.206 1.00 92.75 125 ILE A N 1
ATOM 997 C CA . ILE A 1 125 ? -1.962 8.970 -5.557 1.00 92.75 125 ILE A CA 1
ATOM 998 C C . ILE A 1 125 ? -1.614 10.440 -5.833 1.00 92.75 125 ILE A C 1
ATOM 1000 O O . ILE A 1 125 ? -1.049 10.746 -6.881 1.00 92.75 125 ILE A O 1
ATOM 1004 N N . LEU A 1 126 ? -1.884 11.342 -4.882 1.00 94.62 126 LEU A N 1
ATOM 1005 C CA . LEU A 1 126 ? -1.553 12.765 -5.030 1.00 94.62 126 LEU A CA 1
ATOM 1006 C C . LEU A 1 126 ? -0.044 12.998 -5.135 1.00 94.62 126 LEU A C 1
ATOM 1008 O O . LEU A 1 126 ? 0.401 13.693 -6.043 1.00 94.62 126 LEU A O 1
ATOM 1012 N N . ARG A 1 127 ? 0.745 12.380 -4.249 1.00 93.25 127 ARG A N 1
ATOM 1013 C CA . ARG A 1 127 ? 2.210 12.488 -4.263 1.00 93.25 127 ARG A CA 1
ATOM 1014 C C . ARG A 1 127 ? 2.807 11.957 -5.560 1.00 93.25 127 ARG A C 1
ATOM 1016 O O . ARG A 1 127 ? 3.708 12.581 -6.103 1.00 93.25 127 ARG A O 1
ATOM 1023 N N . ASN A 1 128 ? 2.276 10.859 -6.102 1.00 87.31 128 ASN A N 1
ATOM 1024 C CA . ASN A 1 128 ? 2.703 10.353 -7.406 1.00 87.31 128 ASN A CA 1
ATOM 1025 C C . ASN A 1 128 ? 2.560 11.404 -8.515 1.00 87.31 128 ASN A C 1
ATOM 1027 O O . ASN A 1 128 ? 3.454 11.508 -9.353 1.00 87.31 128 ASN A O 1
ATOM 1031 N N . GLY A 1 129 ? 1.511 12.227 -8.465 1.00 89.44 129 GLY A N 1
ATOM 1032 C CA . GLY A 1 129 ? 1.302 13.335 -9.396 1.00 89.44 129 GLY A CA 1
ATOM 1033 C C . GLY A 1 129 ? 2.265 14.518 -9.237 1.00 89.44 129 GLY A C 1
ATOM 1034 O O . GLY A 1 129 ? 2.374 15.312 -10.167 1.00 89.44 129 GLY A O 1
ATOM 1035 N N . LEU A 1 130 ? 2.980 14.643 -8.110 1.00 89.19 130 LEU A N 1
ATOM 1036 C CA . LEU A 1 130 ? 3.946 15.729 -7.874 1.00 89.19 130 LEU A CA 1
ATOM 1037 C C . LEU A 1 130 ? 5.294 15.514 -8.583 1.00 89.19 130 LEU A C 1
ATOM 1039 O O . LEU A 1 130 ? 6.071 16.454 -8.717 1.00 89.19 130 LEU A O 1
ATOM 1043 N N . GLY A 1 131 ? 5.566 14.303 -9.077 1.00 83.62 131 GLY A N 1
ATOM 1044 C CA . GLY A 1 131 ? 6.815 13.982 -9.769 1.00 83.62 131 GLY A CA 1
ATOM 1045 C C . GLY A 1 131 ? 7.892 13.367 -8.876 1.00 83.62 131 GLY A C 1
ATOM 1046 O O . GLY A 1 131 ? 7.739 13.236 -7.662 1.00 83.62 131 GLY A O 1
ATOM 1047 N N . LYS A 1 132 ? 8.989 12.952 -9.518 1.00 83.19 132 LYS A N 1
ATOM 1048 C CA . LYS A 1 132 ? 10.085 12.198 -8.885 1.00 83.19 132 LYS A CA 1
ATOM 1049 C C . LYS A 1 132 ? 10.841 12.988 -7.821 1.00 83.19 132 LYS A C 1
ATOM 1051 O O . LYS A 1 132 ? 11.249 12.395 -6.830 1.00 83.19 132 LYS A O 1
ATOM 1056 N N . GLU A 1 133 ? 10.969 14.300 -8.006 1.00 84.50 133 GLU A N 1
ATOM 1057 C CA . GLU A 1 133 ? 11.648 15.193 -7.054 1.00 84.50 133 GLU A CA 1
ATOM 1058 C C . GLU A 1 133 ? 10.955 15.215 -5.679 1.00 84.50 133 GLU A C 1
ATOM 1060 O O . GLU A 1 133 ? 11.617 15.343 -4.657 1.00 84.50 133 GLU A O 1
ATOM 1065 N N . GLU A 1 134 ? 9.636 14.992 -5.643 1.00 85.19 134 GLU A N 1
ATOM 1066 C CA . GLU A 1 134 ? 8.816 14.969 -4.420 1.00 85.19 134 GLU A CA 1
ATOM 1067 C C . GLU A 1 134 ? 8.498 13.531 -3.946 1.00 85.19 134 GLU A C 1
ATOM 1069 O O . GLU A 1 134 ? 7.537 13.286 -3.210 1.00 85.19 134 GLU A O 1
ATOM 1074 N N . GLY A 1 135 ? 9.270 12.536 -4.406 1.00 77.31 135 GLY A N 1
ATOM 1075 C CA . GLY A 1 135 ? 9.102 11.124 -4.029 1.00 77.31 135 GLY A CA 1
ATOM 1076 C C . GLY A 1 135 ? 7.916 10.408 -4.696 1.00 77.31 135 GLY A C 1
ATOM 1077 O O . GLY A 1 135 ? 7.508 9.323 -4.255 1.00 77.31 135 GLY A O 1
ATOM 1078 N N . GLY A 1 136 ? 7.336 11.007 -5.738 1.00 83.44 136 GLY A N 1
ATOM 1079 C CA . GLY A 1 136 ? 6.272 10.437 -6.561 1.00 83.44 136 GLY A CA 1
ATOM 1080 C C . GLY A 1 136 ? 6.778 9.710 -7.811 1.00 83.44 136 GLY A C 1
ATOM 1081 O O . GLY A 1 136 ? 7.915 9.870 -8.243 1.00 83.44 136 GLY A O 1
ATOM 1082 N N . SER A 1 137 ? 5.918 8.922 -8.457 1.00 77.69 137 SER A N 1
ATOM 1083 C CA . SER A 1 137 ? 6.257 8.274 -9.735 1.00 77.69 137 SER A CA 1
ATOM 1084 C C . SER A 1 137 ? 6.243 9.221 -10.949 1.00 77.69 137 SER A C 1
ATOM 1086 O O . SER A 1 137 ? 6.836 8.899 -11.979 1.00 77.69 137 SER A O 1
ATOM 1088 N N . GLY A 1 138 ? 5.578 10.378 -10.848 1.00 83.25 138 GLY A N 1
ATOM 1089 C CA . GLY A 1 138 ? 5.310 11.298 -11.961 1.00 83.25 138 GLY A CA 1
ATOM 1090 C C . GLY A 1 138 ? 4.111 10.907 -12.828 1.00 83.25 138 GLY A C 1
ATOM 1091 O O . GLY A 1 138 ? 3.870 11.536 -13.856 1.00 83.25 138 GLY A O 1
ATOM 1092 N N . VAL A 1 139 ? 3.359 9.876 -12.433 1.00 82.19 139 VAL A N 1
ATOM 1093 C CA . VAL A 1 139 ? 2.125 9.477 -13.118 1.00 82.19 139 VAL A CA 1
ATOM 1094 C C . VAL A 1 139 ? 1.021 10.497 -12.799 1.00 82.19 139 VAL A C 1
ATOM 1096 O O . VAL A 1 139 ? 0.789 10.768 -11.618 1.00 82.19 139 VAL A O 1
ATOM 1099 N N . PRO A 1 140 ? 0.323 11.059 -13.809 1.00 90.06 140 PRO A N 1
ATOM 1100 C CA . PRO A 1 140 ? -0.794 11.971 -13.580 1.00 90.06 140 PRO A CA 1
ATOM 1101 C C . PRO A 1 140 ? -1.884 11.349 -12.705 1.00 90.06 140 PRO A C 1
ATOM 1103 O O . PRO A 1 140 ? -2.151 10.151 -12.779 1.00 90.06 140 PRO A O 1
ATOM 1106 N N . VAL A 1 141 ? -2.552 12.179 -11.903 1.00 91.94 141 VAL A N 1
ATOM 1107 C CA . VAL A 1 141 ? -3.643 11.719 -11.037 1.00 91.94 141 VAL A CA 1
ATOM 1108 C C . VAL A 1 141 ? -4.819 11.221 -11.881 1.00 91.94 141 VAL A C 1
ATOM 1110 O O . VAL A 1 141 ? -5.470 11.998 -12.581 1.00 91.94 141 VAL A O 1
ATOM 1113 N N . ASP A 1 142 ? -5.129 9.933 -11.749 1.00 92.31 142 ASP A N 1
ATOM 1114 C CA . ASP A 1 142 ? -6.379 9.338 -12.216 1.00 92.31 142 ASP A CA 1
ATOM 1115 C C . ASP A 1 142 ? -7.485 9.605 -11.181 1.00 92.31 142 ASP A C 1
ATOM 1117 O O . ASP A 1 142 ? -7.425 9.147 -10.035 1.00 92.31 142 ASP A O 1
ATOM 1121 N N . LYS A 1 143 ? -8.507 10.365 -11.591 1.00 95.31 143 LYS A N 1
ATOM 1122 C CA . LYS A 1 143 ? -9.630 10.746 -10.725 1.00 95.31 143 LYS A CA 1
ATOM 1123 C C . LYS A 1 143 ? -10.470 9.548 -10.296 1.00 95.31 143 LYS A C 1
ATOM 1125 O O . LYS A 1 143 ? -10.914 9.509 -9.153 1.00 95.31 143 LYS A O 1
ATOM 1130 N N . GLU A 1 144 ? -10.693 8.578 -11.175 1.00 95.31 144 GLU A N 1
ATOM 1131 C CA . GLU A 1 144 ? -11.495 7.402 -10.841 1.00 95.31 144 GLU A CA 1
ATOM 1132 C C . GLU A 1 144 ? -10.751 6.511 -9.848 1.00 95.31 144 GLU A C 1
ATOM 1134 O O . GLU A 1 144 ? -11.329 6.073 -8.852 1.00 95.31 144 GLU A O 1
ATOM 1139 N N . ALA A 1 145 ? -9.448 6.305 -10.066 1.00 91.19 145 ALA A N 1
ATOM 1140 C CA . ALA A 1 145 ? -8.600 5.593 -9.114 1.00 91.19 145 ALA A CA 1
ATOM 1141 C C . ALA A 1 145 ? -8.549 6.304 -7.752 1.00 91.19 145 ALA A C 1
ATOM 1143 O O . ALA A 1 145 ? -8.646 5.652 -6.710 1.00 91.19 145 ALA A O 1
ATOM 1144 N N . TYR A 1 146 ? -8.463 7.639 -7.751 1.00 96.06 146 TYR A N 1
ATOM 1145 C CA . TYR A 1 146 ? -8.513 8.440 -6.529 1.00 96.06 146 TYR A CA 1
ATOM 1146 C C . TYR A 1 146 ? -9.842 8.275 -5.782 1.00 96.06 146 TYR A C 1
ATOM 1148 O O . TYR A 1 146 ? -9.841 8.080 -4.569 1.00 96.06 146 TYR A O 1
ATOM 1156 N N . HIS A 1 147 ? -10.981 8.288 -6.479 1.00 97.50 147 HIS A N 1
ATOM 1157 C CA . HIS A 1 147 ? -12.283 8.079 -5.842 1.00 97.50 147 HIS A CA 1
ATOM 1158 C C . HIS A 1 147 ? -12.434 6.670 -5.251 1.00 97.50 147 HIS A C 1
ATOM 1160 O O . HIS A 1 147 ? -12.870 6.556 -4.106 1.00 97.50 147 HIS A O 1
ATOM 1166 N N . ARG A 1 148 ? -11.993 5.618 -5.960 1.00 96.25 148 ARG A N 1
ATOM 1167 C CA . ARG A 1 148 ? -11.961 4.240 -5.420 1.00 96.25 148 ARG A CA 1
ATOM 1168 C C . ARG A 1 148 ? -11.072 4.127 -4.182 1.00 96.25 148 ARG A C 1
ATOM 1170 O O . ARG A 1 148 ? -11.411 3.444 -3.218 1.00 96.25 148 ARG A O 1
ATOM 1177 N N . SER A 1 149 ? -9.937 4.821 -4.199 1.00 96.44 149 SER A N 1
ATOM 1178 C CA . SER A 1 149 ? -9.050 4.929 -3.046 1.00 96.44 149 SER A CA 1
ATOM 1179 C C . SER A 1 149 ? -9.751 5.585 -1.858 1.00 96.44 149 SER A C 1
ATOM 1181 O O . SER A 1 149 ? -9.786 5.004 -0.776 1.00 96.44 149 SER A O 1
ATOM 1183 N N . VAL A 1 150 ? -10.385 6.742 -2.054 1.00 98.00 150 VAL A N 1
ATOM 1184 C CA . VAL A 1 150 ? -11.122 7.433 -0.986 1.00 98.00 150 VAL A CA 1
ATOM 1185 C C . VAL A 1 150 ? -12.239 6.562 -0.416 1.00 98.00 150 VAL A C 1
ATOM 1187 O O . VAL A 1 150 ? -12.386 6.518 0.801 1.00 98.00 150 VAL A O 1
ATOM 1190 N N . GLU A 1 151 ? -12.996 5.851 -1.251 1.00 97.75 151 GLU A N 1
ATOM 1191 C CA . GLU A 1 151 ? -14.064 4.952 -0.800 1.00 97.75 151 GLU A CA 1
ATOM 1192 C C . GLU A 1 151 ? -13.530 3.849 0.122 1.00 97.75 151 GLU A C 1
ATOM 1194 O O . GLU A 1 151 ? -14.030 3.672 1.234 1.00 97.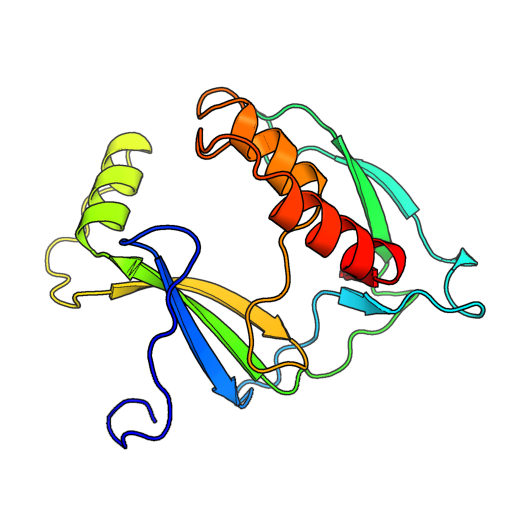75 151 GLU A O 1
ATOM 1199 N N . TYR A 1 152 ? -12.459 3.161 -0.284 1.00 97.25 152 TYR A N 1
ATOM 1200 C CA . TYR A 1 152 ? -11.834 2.136 0.549 1.00 97.25 152 TYR A CA 1
ATOM 1201 C C . TYR A 1 152 ? -11.262 2.733 1.840 1.00 97.25 152 TYR A C 1
ATOM 1203 O O . TYR A 1 152 ? -11.581 2.288 2.948 1.00 97.25 152 TYR A O 1
ATOM 1211 N N . TRP A 1 153 ? -10.433 3.771 1.712 1.00 97.94 153 TRP A N 1
ATOM 1212 C CA . TRP A 1 153 ? -9.705 4.339 2.837 1.00 97.94 153 TRP A CA 1
ATOM 1213 C C . TRP A 1 153 ? -10.608 5.108 3.788 1.00 97.94 153 TRP A C 1
ATOM 1215 O O . TRP A 1 153 ? -10.265 5.177 4.958 1.00 97.94 153 TRP A O 1
ATOM 1225 N N . ALA A 1 154 ? -11.792 5.587 3.386 1.00 97.62 154 ALA A N 1
ATOM 1226 C CA . ALA A 1 154 ? -12.786 6.179 4.291 1.00 97.62 154 ALA A CA 1
ATOM 1227 C C . ALA A 1 154 ? -13.168 5.242 5.451 1.00 97.62 154 ALA A C 1
ATOM 1229 O O . ALA A 1 154 ? -13.446 5.720 6.558 1.00 97.62 154 ALA A O 1
ATOM 1230 N N . HIS A 1 155 ? -13.104 3.930 5.210 1.00 97.81 155 HIS A N 1
ATOM 1231 C CA . HIS A 1 155 ? -13.490 2.873 6.140 1.00 97.81 155 HIS A CA 1
ATOM 1232 C C . HIS A 1 155 ? -12.318 2.030 6.652 1.00 97.81 155 HIS A C 1
ATOM 1234 O O . HIS A 1 155 ? -12.551 1.098 7.414 1.00 97.81 155 HIS A O 1
ATOM 1240 N N . HIS A 1 156 ? -11.074 2.358 6.296 1.00 97.75 156 HIS A N 1
ATOM 1241 C CA . HIS A 1 156 ? -9.883 1.618 6.714 1.00 97.75 156 HIS A CA 1
ATOM 1242 C C . HIS A 1 156 ? -8.784 2.566 7.195 1.00 97.75 156 HIS A C 1
ATOM 1244 O O . HIS A 1 156 ? -8.701 3.724 6.784 1.00 97.75 156 HIS A O 1
ATOM 1250 N N . ALA A 1 157 ? -7.928 2.079 8.083 1.00 97.62 157 ALA A N 1
ATOM 1251 C CA . ALA A 1 157 ? -6.721 2.783 8.489 1.00 97.62 157 ALA A CA 1
ATOM 1252 C C . ALA A 1 157 ? -5.545 1.814 8.571 1.00 97.62 157 ALA A C 1
ATOM 1254 O O . ALA A 1 157 ? -5.724 0.621 8.827 1.00 97.62 157 ALA A O 1
ATOM 1255 N N . VAL A 1 158 ? -4.346 2.345 8.342 1.00 96.25 158 VAL A N 1
ATOM 1256 C CA . VAL A 1 158 ? -3.089 1.607 8.494 1.00 96.25 158 VAL A CA 1
ATOM 1257 C C . VAL A 1 158 ? -2.883 1.242 9.965 1.00 96.25 158 VAL A C 1
ATOM 1259 O O . VAL A 1 158 ? -3.318 1.975 10.852 1.00 96.25 158 VAL A O 1
ATOM 1262 N N . LEU A 1 159 ? -2.230 0.112 10.216 1.00 96.12 159 LEU A N 1
ATOM 1263 C CA . LEU A 1 159 ? -1.733 -0.285 11.531 1.00 96.12 159 LEU A CA 1
ATOM 1264 C C . LEU A 1 159 ? -0.248 0.080 11.620 1.00 96.12 159 LEU A C 1
ATOM 1266 O O . LEU A 1 159 ? 0.520 -0.325 10.744 1.00 96.12 159 LEU A O 1
ATOM 1270 N N . GLN A 1 160 ? 0.134 0.856 12.637 1.00 93.00 160 GLN A N 1
ATOM 1271 C CA . GLN A 1 160 ? 1.518 1.287 12.887 1.00 93.00 160 GLN A CA 1
ATOM 1272 C C . GLN A 1 160 ? 1.936 0.992 14.320 1.00 93.00 160 GLN A C 1
ATOM 1274 O O . GLN A 1 160 ? 1.053 1.041 15.206 1.00 93.00 160 GLN A O 1
#

Foldseek 3Di:
DVVVVPWDWDDDPDPQKTKTKDFDPPQDWAQKDFDDPVQVVQKDWDFDDPDPQAGTDIAIAGECVRPPTGRAGIKIFMKGAPVVVQVVCVVVVHDDPPPDPDRIDGPDIHGHNDRDDQQDALVLLVQLCVDVSNVHVVDHRDPVSSVSNCVVVVGMHGYD

Radius of gyration: 17.21 Å; chains: 1; bounding box: 43×42×39 Å

Organism: NCBI:txid157072

InterPro domains:
  IPR021610 Protein of unknown function DUF3228 [PF11539] (3-158)
  IPR021610 Protein of unknown function DUF3228 [PTHR38666] (5-159)

Secondary structure (DSSP, 8-state):
-GGGTSS-PEE-SSTTEEEEEEE-SS-PBPSEEE--TTTGGG-EEEEE-SSTTSPPEEEEEE-TTTSPPPBPSEEEEEEEEHHHHHHHHHHTTPPP-TT---SEEEEEEEEESSSSPPPPPHHHHHHHHT-GGGTS--PPPPHHHHHHHHHHHHTEEEE-